Protein AF-A0A383BRP5-F1 (afdb_monomer_lite)

Secondary structure (DSSP, 8-state):
---EEEEETTEEEEEEEEEE-TTS-EEEEEEEEESS-S---------SS-TT--HHHHSHHHHHHHHHH-HHHHTTS--SSPPTTS---

Structure (mmCIF, N/CA/C/O backbone):
data_AF-A0A383BRP5-F1
#
_entry.id   AF-A0A383BRP5-F1
#
loop_
_atom_site.group_PDB
_atom_site.id
_atom_site.type_symbol
_atom_site.label_atom_id
_atom_site.label_alt_id
_atom_site.label_comp_id
_atom_site.label_asym_id
_atom_site.label_entity_id
_atom_site.label_seq_id
_atom_site.pdbx_PDB_ins_code
_atom_site.Cartn_x
_atom_site.Cartn_y
_atom_site.Cartn_z
_atom_site.occupancy
_atom_site.B_iso_or_equiv
_atom_site.auth_seq_id
_atom_site.auth_comp_id
_atom_site.auth_asym_id
_atom_site.auth_atom_id
_atom_site.pdbx_PDB_model_num
ATOM 1 N N . MET A 1 1 ? 1.141 1.768 14.205 1.00 69.81 1 MET A N 1
ATOM 2 C CA . MET A 1 1 ? 1.081 2.823 13.179 1.00 69.81 1 MET A CA 1
ATOM 3 C C . MET A 1 1 ? -0.209 3.583 13.398 1.00 69.81 1 MET A C 1
ATOM 5 O O . MET A 1 1 ? -1.208 2.951 13.736 1.00 69.81 1 MET A O 1
ATOM 9 N N . GLU A 1 2 ? -0.153 4.909 13.352 1.00 86.25 2 GLU A N 1
ATOM 10 C CA . GLU A 1 2 ? -1.354 5.737 13.461 1.00 86.25 2 GLU A CA 1
ATOM 11 C C . GLU A 1 2 ? -2.094 5.713 12.126 1.00 86.25 2 GLU A C 1
ATOM 13 O O . GLU A 1 2 ? -1.469 5.767 11.070 1.00 86.25 2 GLU A O 1
ATOM 18 N N . GLN A 1 3 ? -3.418 5.606 12.187 1.00 95.62 3 GLN A N 1
ATOM 19 C CA . GLN A 1 3 ? -4.259 5.706 11.004 1.00 95.62 3 GLN A CA 1
ATOM 20 C C . GLN A 1 3 ? -4.296 7.163 10.541 1.00 95.62 3 GLN A C 1
ATOM 22 O O . GLN A 1 3 ? -4.529 8.063 11.351 1.00 95.62 3 GLN A O 1
ATOM 27 N N . PHE A 1 4 ? -4.130 7.396 9.242 1.00 97.00 4 PHE A N 1
ATOM 28 C CA . PHE A 1 4 ? -4.328 8.715 8.647 1.00 97.00 4 PHE A CA 1
ATOM 29 C C . PHE A 1 4 ? -4.828 8.599 7.209 1.00 97.00 4 PHE A C 1
ATOM 31 O O . PHE A 1 4 ? -4.707 7.552 6.581 1.00 97.00 4 PHE A O 1
ATOM 38 N N . SER A 1 5 ? -5.378 9.694 6.690 1.00 97.69 5 SER A N 1
ATOM 39 C CA . SER A 1 5 ? -5.886 9.764 5.322 1.00 97.69 5 SER A CA 1
ATOM 40 C C . SER A 1 5 ? -5.217 10.893 4.556 1.00 97.69 5 SER A C 1
ATOM 42 O O . SER A 1 5 ? -5.018 11.981 5.102 1.00 97.69 5 SER A O 1
ATOM 44 N N . GLU A 1 6 ? -4.952 10.680 3.273 1.00 97.75 6 GLU A N 1
ATOM 45 C CA . GLU A 1 6 ? -4.475 11.722 2.363 1.00 97.75 6 GLU A CA 1
ATOM 46 C C . GLU A 1 6 ? -5.139 11.636 0.983 1.00 97.75 6 GLU A C 1
ATOM 48 O O . GLU A 1 6 ? -5.815 10.662 0.647 1.00 97.75 6 GLU A O 1
ATOM 53 N N . ILE A 1 7 ? -4.972 12.695 0.190 1.00 97.94 7 ILE A N 1
ATOM 54 C CA . ILE A 1 7 ? -5.262 12.673 -1.245 1.00 97.94 7 ILE A CA 1
ATOM 55 C C . ILE A 1 7 ? -3.922 12.726 -1.968 1.00 97.94 7 ILE A C 1
ATOM 57 O O . ILE A 1 7 ? -3.163 13.679 -1.781 1.00 97.94 7 ILE A O 1
ATOM 61 N N . LYS A 1 8 ? -3.639 11.713 -2.785 1.00 96.81 8 LYS A N 1
ATOM 62 C CA . LYS A 1 8 ? -2.374 11.557 -3.503 1.00 96.81 8 LYS A CA 1
ATOM 63 C C . LYS A 1 8 ? -2.597 10.749 -4.779 1.00 96.81 8 LYS A C 1
ATOM 65 O O . LYS A 1 8 ? -3.393 9.819 -4.774 1.00 96.81 8 LYS A O 1
ATOM 70 N N . ASP A 1 9 ? -1.905 11.119 -5.859 1.00 95.50 9 ASP A N 1
ATOM 71 C CA . ASP A 1 9 ? -2.016 10.468 -7.177 1.00 95.50 9 ASP A CA 1
ATOM 72 C C . ASP A 1 9 ? -3.483 10.300 -7.652 1.00 95.50 9 ASP A C 1
ATOM 74 O O . ASP A 1 9 ? -3.874 9.240 -8.125 1.00 95.50 9 ASP A O 1
ATOM 78 N N . ASP A 1 10 ? -4.308 11.343 -7.481 1.00 94.94 10 ASP A N 1
ATOM 79 C CA . ASP A 1 10 ? -5.750 11.363 -7.804 1.00 94.94 10 ASP A CA 1
ATOM 80 C C . ASP A 1 10 ? -6.610 10.297 -7.093 1.00 94.94 10 ASP A C 1
ATOM 82 O O . ASP A 1 10 ? -7.766 10.051 -7.453 1.00 94.94 10 ASP A O 1
ATOM 86 N N . MET A 1 11 ? -6.083 9.729 -6.009 1.00 96.44 11 MET A N 1
ATOM 87 C CA . MET A 1 11 ? -6.774 8.803 -5.122 1.00 96.44 11 MET A CA 1
ATOM 88 C C . MET A 1 11 ? -6.914 9.392 -3.727 1.00 96.44 11 MET A C 1
ATOM 90 O O . MET A 1 11 ? -6.125 10.229 -3.281 1.00 96.44 11 MET A O 1
ATOM 94 N N . ARG A 1 12 ? -7.922 8.912 -3.008 1.00 97.38 12 ARG A N 1
ATOM 95 C CA . ARG A 1 12 ? -7.962 9.013 -1.559 1.00 97.38 12 ARG A CA 1
ATOM 96 C C . ARG A 1 12 ? -7.362 7.743 -0.980 1.00 97.38 12 ARG A C 1
ATOM 98 O O . ARG A 1 12 ? -7.714 6.649 -1.417 1.00 97.38 12 ARG A O 1
ATOM 105 N N . ILE A 1 13 ? -6.450 7.909 -0.032 1.00 97.31 13 ILE A N 1
ATOM 106 C CA . ILE A 1 13 ? -5.744 6.794 0.588 1.00 97.31 13 ILE A CA 1
ATOM 107 C C . ILE A 1 13 ? -5.961 6.875 2.088 1.00 97.31 13 ILE A C 1
ATOM 109 O O . ILE A 1 13 ? -5.604 7.880 2.704 1.00 97.31 13 ILE A O 1
ATOM 113 N N . ASP A 1 14 ? -6.552 5.829 2.656 1.00 97.38 14 ASP A N 1
ATOM 114 C CA . ASP A 1 14 ? -6.637 5.653 4.102 1.00 97.38 14 ASP A CA 1
ATOM 115 C C . ASP A 1 14 ? -5.583 4.625 4.525 1.00 97.38 14 ASP A C 1
ATOM 117 O O . ASP A 1 14 ? -5.682 3.445 4.187 1.00 97.38 14 ASP A O 1
ATOM 121 N N . TRP A 1 15 ? -4.568 5.081 5.249 1.00 96.62 15 TRP A N 1
ATOM 122 C CA . TRP A 1 15 ? -3.431 4.283 5.692 1.00 96.62 15 TRP A CA 1
ATOM 123 C C . TRP A 1 15 ? -3.698 3.633 7.051 1.00 96.62 15 TRP A C 1
ATOM 125 O O . TRP A 1 15 ? -4.251 4.266 7.953 1.00 96.62 15 TRP A O 1
ATOM 135 N N . ASP A 1 16 ? -3.250 2.386 7.224 1.00 96.31 16 ASP A N 1
ATOM 136 C CA . ASP A 1 16 ? -3.290 1.645 8.497 1.00 96.31 16 ASP A CA 1
ATOM 137 C C . ASP A 1 16 ? -4.691 1.491 9.124 1.00 96.31 16 ASP A C 1
ATOM 139 O O . ASP A 1 16 ? -4.849 1.401 10.353 1.00 96.31 16 ASP A O 1
ATOM 143 N N . CYS A 1 17 ? -5.720 1.392 8.280 1.00 97.00 17 CYS A N 1
ATOM 144 C CA . CYS A 1 17 ? -7.092 1.122 8.696 1.00 97.00 17 CYS A CA 1
ATOM 145 C C . CYS A 1 17 ? -7.169 -0.193 9.491 1.00 97.00 17 CYS A C 1
ATOM 147 O O . CYS A 1 17 ? -6.722 -1.232 8.993 1.00 97.00 17 CYS A O 1
ATOM 149 N N . PRO A 1 18 ? -7.714 -0.175 10.724 1.00 96.75 18 PRO A N 1
ATOM 150 C CA . PRO A 1 18 ? -7.872 -1.382 11.522 1.00 96.75 18 PRO A CA 1
ATOM 151 C C . PRO A 1 18 ? -8.972 -2.279 10.947 1.00 96.75 18 PRO A C 1
ATOM 153 O O . PRO A 1 18 ? -10.062 -1.809 10.624 1.00 96.75 18 PRO A O 1
ATOM 156 N N . ILE A 1 19 ? -8.695 -3.578 10.884 1.00 96.00 19 ILE A N 1
ATOM 157 C CA . ILE A 1 19 ? -9.677 -4.627 10.600 1.00 96.00 19 ILE A CA 1
ATOM 158 C C . ILE A 1 19 ? -9.622 -5.604 11.773 1.00 96.00 19 ILE A C 1
ATOM 160 O O . ILE A 1 19 ? -8.651 -6.344 11.918 1.00 96.00 19 ILE A O 1
ATOM 164 N N . GLU A 1 20 ? -10.630 -5.552 12.641 1.00 97.44 20 GLU A N 1
ATOM 165 C CA . GLU A 1 20 ? -10.762 -6.469 13.773 1.00 97.44 20 GLU A CA 1
ATOM 166 C C . GLU A 1 20 ? -11.280 -7.829 13.290 1.00 97.44 20 GLU A C 1
ATOM 168 O O . GLU A 1 20 ? -12.290 -7.911 12.587 1.00 97.44 20 GLU A O 1
ATOM 173 N N . MET A 1 21 ? -10.551 -8.880 13.648 1.00 97.94 21 MET A N 1
ATOM 174 C CA . MET A 1 21 ? -10.882 -10.274 13.377 1.00 97.94 21 MET A CA 1
ATOM 175 C C . MET A 1 21 ? -11.764 -10.847 14.494 1.00 97.94 21 MET A C 1
ATOM 177 O O . MET A 1 21 ? -11.915 -10.257 15.562 1.00 97.94 21 MET A O 1
ATOM 181 N N . ASP A 1 22 ? -12.352 -12.019 14.264 1.00 98.00 22 ASP A N 1
ATOM 182 C CA . ASP A 1 22 ? -13.241 -12.691 15.220 1.00 98.00 22 ASP A CA 1
ATOM 183 C C . ASP A 1 22 ? -12.536 -13.183 16.498 1.00 98.00 22 ASP A C 1
ATOM 185 O O . ASP A 1 22 ? -13.188 -13.378 17.525 1.00 98.00 22 ASP A O 1
ATOM 189 N N . ASP A 1 23 ? -11.211 -13.332 16.460 1.00 98.00 23 ASP A N 1
ATOM 190 C CA . ASP A 1 23 ? -10.350 -13.658 17.603 1.00 98.00 23 ASP A CA 1
ATOM 191 C C . ASP A 1 23 ? -9.835 -12.424 18.376 1.00 98.00 23 ASP A C 1
ATOM 193 O O . ASP A 1 23 ? -9.104 -12.566 19.360 1.00 98.00 23 ASP A O 1
ATOM 197 N N . GLY A 1 24 ? -10.216 -11.214 17.954 1.00 97.56 24 GLY A N 1
ATOM 198 C CA . GLY A 1 24 ? -9.768 -9.946 18.534 1.00 97.56 24 GLY A CA 1
ATOM 199 C C . GLY A 1 24 ? -8.409 -9.450 18.020 1.00 97.56 24 GLY A C 1
ATOM 200 O O . GLY A 1 24 ? -7.939 -8.396 18.461 1.00 97.56 24 GLY A O 1
ATOM 201 N N . LEU A 1 25 ? -7.758 -10.159 17.088 1.00 97.69 25 LEU A N 1
ATOM 202 C CA . LEU A 1 25 ? -6.582 -9.649 16.382 1.00 97.69 25 LEU A CA 1
ATOM 203 C C . LEU A 1 25 ? -6.987 -8.471 15.485 1.00 97.69 25 LEU A C 1
ATOM 205 O O . LEU A 1 25 ? -8.006 -8.510 14.803 1.00 97.69 25 LEU A O 1
ATOM 209 N N . VAL A 1 26 ? -6.153 -7.431 15.422 1.00 96.56 26 VAL A N 1
ATOM 210 C CA . VAL A 1 26 ? -6.375 -6.286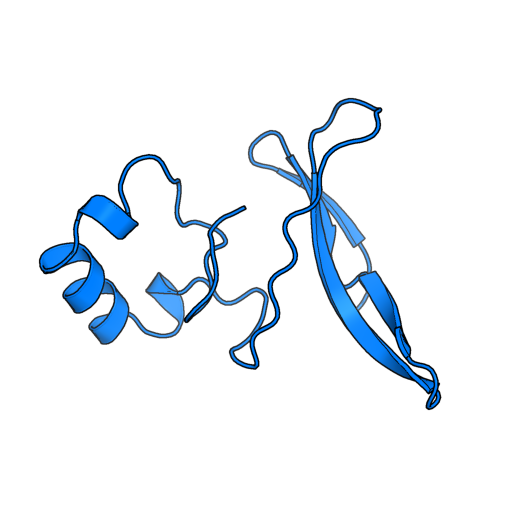 14.527 1.00 96.56 26 VAL A CA 1
ATOM 211 C C . VAL A 1 26 ? -5.365 -6.309 13.385 1.00 96.56 26 VAL A C 1
ATOM 213 O O . VAL A 1 26 ? -4.189 -5.987 13.575 1.00 96.56 26 VAL A O 1
ATOM 216 N N . LEU A 1 27 ? -5.837 -6.645 12.185 1.00 95.25 27 LEU A N 1
ATOM 217 C CA . LEU A 1 27 ? -5.087 -6.461 10.945 1.00 95.25 27 LEU A CA 1
ATOM 218 C C . LEU A 1 27 ? -5.081 -4.981 10.538 1.00 95.25 27 LEU A C 1
ATOM 220 O O . LEU A 1 27 ? -5.884 -4.174 11.012 1.00 95.25 27 LEU A O 1
ATOM 224 N N . ARG A 1 28 ? -4.149 -4.616 9.655 1.00 95.06 28 ARG A N 1
ATOM 225 C CA . ARG A 1 28 ? -3.998 -3.253 9.136 1.00 95.06 28 ARG A CA 1
ATOM 226 C C . ARG A 1 28 ? -4.007 -3.273 7.618 1.00 95.06 28 ARG A C 1
ATOM 228 O O . ARG A 1 28 ? -3.224 -4.009 7.023 1.00 95.06 28 ARG A O 1
ATOM 235 N N . ALA A 1 29 ? -4.868 -2.460 7.019 1.00 95.44 29 ALA A N 1
ATOM 236 C CA . ALA A 1 29 ? -4.990 -2.323 5.574 1.00 95.44 29 ALA A CA 1
ATOM 237 C C . ALA A 1 29 ? -4.793 -0.872 5.137 1.00 95.44 29 ALA A C 1
ATOM 239 O O . ALA A 1 29 ? -5.201 0.053 5.839 1.00 95.44 29 ALA A O 1
ATOM 240 N N . ASP A 1 30 ? -4.216 -0.704 3.953 1.00 96.12 30 ASP A N 1
ATOM 241 C CA . ASP A 1 30 ? -4.200 0.570 3.245 1.00 96.12 30 ASP A CA 1
ATOM 242 C C . ASP A 1 30 ? -5.307 0.516 2.183 1.00 96.12 30 ASP A C 1
ATOM 244 O O . ASP A 1 30 ? -5.414 -0.467 1.446 1.00 96.12 30 ASP A O 1
ATOM 248 N N . ILE A 1 31 ? -6.186 1.519 2.156 1.00 96.38 31 ILE A N 1
ATOM 249 C CA . ILE A 1 31 ? -7.377 1.542 1.298 1.00 96.38 31 ILE A CA 1
ATOM 250 C C . ILE A 1 31 ? -7.209 2.645 0.263 1.00 96.38 31 ILE A C 1
ATOM 252 O O . ILE A 1 31 ? -7.237 3.824 0.605 1.00 96.38 31 ILE A O 1
ATOM 256 N N . PHE A 1 32 ? -7.090 2.252 -1.002 1.00 96.25 32 PHE A N 1
ATOM 257 C CA . PHE A 1 32 ? -6.978 3.146 -2.151 1.00 96.25 32 PHE A CA 1
ATOM 258 C C . PHE A 1 32 ? -8.338 3.227 -2.840 1.00 96.25 32 PHE A C 1
ATOM 260 O O . PHE A 1 32 ? -8.906 2.201 -3.221 1.00 96.25 32 PHE A O 1
ATOM 267 N N . TYR A 1 33 ? -8.903 4.427 -2.958 1.00 96.62 33 TYR A N 1
ATOM 268 C CA . TYR A 1 33 ? -10.229 4.596 -3.546 1.00 96.62 33 TYR A CA 1
ATOM 269 C C . TYR A 1 33 ? -10.392 5.932 -4.280 1.00 96.62 33 TYR A C 1
ATOM 271 O O . TYR A 1 33 ? -9.688 6.904 -3.988 1.00 96.62 33 TYR A O 1
ATOM 279 N N . PRO A 1 34 ? -11.336 6.009 -5.238 1.00 96.69 34 PRO A N 1
ATOM 280 C CA . PRO A 1 34 ? -11.601 7.239 -5.972 1.00 96.69 34 PRO A CA 1
ATOM 281 C C . PRO A 1 34 ? -11.973 8.413 -5.053 1.00 96.69 34 PRO A C 1
ATOM 283 O O . PRO A 1 34 ? -12.664 8.244 -4.047 1.00 96.69 34 PRO A O 1
ATOM 286 N N . ILE A 1 35 ? -11.576 9.634 -5.431 1.00 96.56 35 ILE A N 1
ATOM 287 C CA . ILE A 1 35 ? -11.890 10.862 -4.671 1.00 96.56 35 ILE A CA 1
ATOM 288 C C . ILE A 1 35 ? -13.409 11.121 -4.604 1.00 96.56 35 ILE A C 1
ATOM 290 O O . ILE A 1 35 ? -13.911 11.726 -3.650 1.00 96.56 35 ILE A O 1
ATOM 294 N N . ASN A 1 36 ? -14.168 10.682 -5.612 1.00 94.50 36 ASN A N 1
ATOM 295 C CA . ASN A 1 36 ? -15.614 10.859 -5.652 1.00 94.50 36 ASN A CA 1
ATOM 296 C C . ASN A 1 36 ? -16.344 9.885 -4.717 1.00 94.50 36 ASN A C 1
ATOM 298 O O . ASN A 1 36 ? -15.996 8.720 -4.562 1.00 94.50 36 ASN A O 1
ATOM 302 N N . LYS A 1 37 ? -17.440 10.366 -4.126 1.00 91.25 37 LYS A N 1
ATOM 303 C CA . LYS A 1 37 ? -18.302 9.543 -3.274 1.00 91.25 37 LYS A CA 1
ATOM 304 C C . LYS A 1 37 ? -19.105 8.557 -4.125 1.00 91.25 37 LYS A C 1
ATOM 306 O O . LYS A 1 37 ? -19.670 8.941 -5.147 1.00 91.25 37 LYS A O 1
ATOM 311 N N . GLY A 1 38 ? -19.218 7.317 -3.662 1.00 93.62 38 GLY A N 1
ATOM 312 C CA . GLY A 1 38 ? -19.983 6.277 -4.342 1.00 93.62 38 GLY A CA 1
ATOM 313 C C . GLY A 1 38 ? -19.779 4.902 -3.716 1.00 93.62 38 GLY A C 1
ATOM 314 O O . GLY A 1 38 ? -19.113 4.766 -2.693 1.00 93.62 38 GLY A O 1
ATOM 315 N N . LYS A 1 39 ? -20.374 3.884 -4.341 1.00 96.06 39 LYS A N 1
ATOM 316 C CA . LYS A 1 39 ? -20.065 2.477 -4.076 1.00 96.06 39 LYS A CA 1
ATOM 317 C C . LYS A 1 39 ? -19.305 1.937 -5.277 1.00 96.06 39 LYS A C 1
ATOM 319 O O . LYS A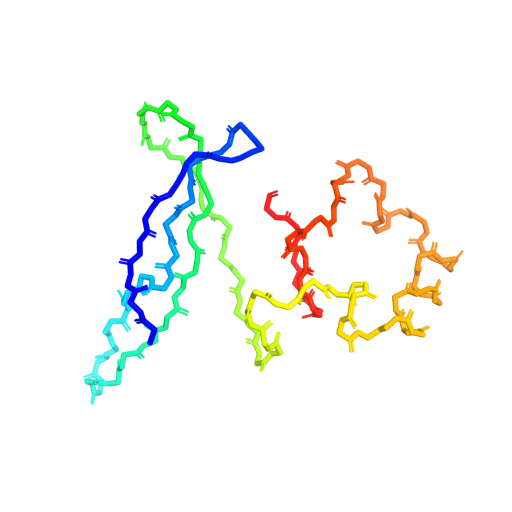 1 39 ? -19.775 2.091 -6.402 1.00 96.06 39 LYS A O 1
ATOM 324 N N . PHE A 1 40 ? -18.173 1.301 -5.022 1.00 95.31 40 PHE A N 1
ATOM 325 C CA . PHE A 1 40 ? -17.291 0.768 -6.052 1.00 95.31 40 PHE A CA 1
ATOM 326 C C . PHE A 1 40 ? -17.033 -0.718 -5.789 1.00 95.31 40 PHE A C 1
ATOM 328 O O . PHE A 1 40 ? -17.087 -1.142 -4.630 1.00 95.31 40 PHE A O 1
ATOM 335 N N . PRO A 1 41 ? -16.788 -1.525 -6.835 1.00 96.69 41 PRO A N 1
ATOM 336 C CA . PRO A 1 41 ? -16.241 -2.860 -6.641 1.00 96.69 41 PRO A CA 1
ATOM 337 C C . PRO A 1 41 ? -14.880 -2.762 -5.943 1.00 96.69 41 PRO A C 1
ATOM 339 O O . PRO A 1 41 ? -14.135 -1.808 -6.160 1.00 96.69 41 PRO A O 1
ATOM 342 N N . VAL A 1 42 ? -14.571 -3.750 -5.107 1.00 95.75 42 VAL A N 1
ATOM 343 C CA . VAL A 1 42 ? -13.331 -3.788 -4.327 1.00 95.75 42 VAL A CA 1
ATOM 344 C C . VAL A 1 42 ? -12.473 -4.945 -4.818 1.00 95.75 42 VAL A C 1
ATOM 346 O O . VAL A 1 42 ? -12.956 -6.072 -4.934 1.00 95.75 42 VAL A O 1
ATOM 349 N N . ILE A 1 43 ? -11.200 -4.659 -5.072 1.00 94.94 43 ILE A N 1
ATOM 350 C CA . ILE A 1 43 ? -10.151 -5.670 -5.193 1.00 94.94 43 ILE A CA 1
ATOM 351 C C . ILE A 1 43 ? -9.468 -5.747 -3.830 1.00 94.94 43 ILE A C 1
ATOM 353 O O . ILE A 1 43 ? -9.050 -4.727 -3.290 1.00 94.94 43 I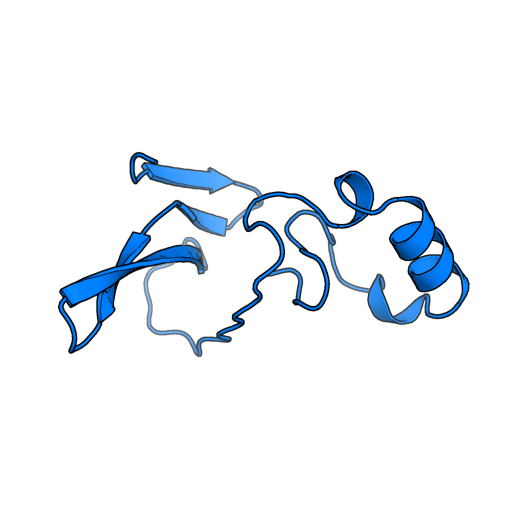LE A O 1
ATOM 357 N N . ILE A 1 44 ? -9.388 -6.948 -3.260 1.00 93.81 44 ILE A N 1
ATOM 358 C CA . ILE A 1 44 ? -8.708 -7.187 -1.985 1.00 93.81 44 ILE A CA 1
ATOM 359 C C . ILE A 1 44 ? -7.491 -8.056 -2.266 1.00 93.81 44 ILE A C 1
ATOM 361 O O . ILE A 1 44 ? -7.619 -9.146 -2.823 1.00 93.81 44 ILE A O 1
ATOM 365 N N . THR A 1 45 ? -6.323 -7.591 -1.839 1.00 91.12 45 THR A N 1
ATOM 366 C CA . THR A 1 45 ? -5.089 -8.376 -1.826 1.00 91.12 45 THR A CA 1
ATOM 367 C C . THR A 1 45 ? -4.545 -8.457 -0.412 1.00 91.12 45 THR A C 1
ATOM 369 O O . THR A 1 45 ? -4.608 -7.490 0.344 1.00 91.12 45 THR A O 1
ATOM 372 N N . TYR A 1 46 ? -3.985 -9.608 -0.063 1.00 91.31 46 TYR A N 1
ATOM 373 C CA . TYR A 1 46 ? -3.355 -9.850 1.226 1.00 91.31 46 TYR A CA 1
ATOM 374 C C . TYR A 1 46 ? -2.023 -10.546 0.984 1.00 91.31 46 TYR A C 1
ATOM 376 O O . TYR A 1 46 ? -1.977 -11.582 0.324 1.00 91.31 46 TYR A O 1
ATOM 384 N N . GLY A 1 47 ? -0.952 -9.961 1.509 1.00 88.50 47 GLY A N 1
ATOM 385 C CA . GLY A 1 47 ? 0.395 -10.487 1.369 1.00 88.50 47 GLY A CA 1
ATOM 386 C C . GLY A 1 47 ? 1.181 -10.311 2.666 1.00 88.50 47 GLY A C 1
ATOM 387 O O . GLY A 1 47 ? 0.989 -9.316 3.369 1.00 88.50 47 GLY A O 1
ATOM 388 N N . PRO A 1 48 ? 2.084 -11.247 2.998 1.00 91.31 48 PRO A N 1
ATOM 389 C CA . PRO A 1 48 ? 2.935 -11.136 4.180 1.00 91.31 48 PRO A CA 1
ATOM 390 C C . PRO A 1 48 ? 4.117 -10.169 3.976 1.00 91.31 48 PRO A C 1
ATOM 392 O O . PRO A 1 48 ? 4.872 -9.904 4.911 1.00 91.31 48 PRO A O 1
ATOM 395 N N . TYR A 1 49 ? 4.307 -9.651 2.759 1.00 90.50 49 TYR A N 1
ATOM 396 C CA . TYR A 1 49 ? 5.489 -8.891 2.362 1.00 90.50 49 TYR A CA 1
ATOM 397 C C . TYR A 1 49 ? 5.260 -7.382 2.465 1.00 90.50 49 TYR A C 1
ATOM 399 O O . TYR A 1 49 ? 4.896 -6.733 1.490 1.00 90.50 49 TYR A O 1
ATOM 407 N N . ALA A 1 50 ? 5.496 -6.854 3.670 1.00 86.12 50 ALA A N 1
ATOM 408 C CA . ALA A 1 50 ? 5.667 -5.434 3.993 1.00 86.12 50 ALA A CA 1
ATOM 409 C C . ALA A 1 50 ? 4.780 -4.458 3.192 1.00 86.12 50 ALA A C 1
ATOM 411 O O . ALA A 1 50 ? 5.239 -3.838 2.230 1.00 86.12 50 ALA A O 1
ATOM 412 N N . LYS A 1 51 ? 3.532 -4.251 3.645 1.00 87.44 51 LYS A N 1
ATOM 413 C CA . LYS A 1 51 ? 2.700 -3.144 3.142 1.00 87.44 51 LYS A CA 1
ATOM 414 C C . LYS A 1 51 ? 3.472 -1.820 3.226 1.00 87.44 51 LYS A C 1
ATOM 416 O O . LYS A 1 51 ? 4.222 -1.598 4.179 1.00 87.44 51 LYS A O 1
ATOM 421 N N . GLY A 1 52 ? 3.292 -0.946 2.240 1.00 88.69 52 GLY A N 1
ATOM 422 C CA . GLY A 1 52 ? 3.986 0.346 2.187 1.00 88.69 52 GLY A CA 1
ATOM 423 C C . GLY A 1 52 ? 5.470 0.281 1.797 1.00 88.69 52 GLY A C 1
ATOM 424 O O . GLY A 1 52 ? 6.134 1.314 1.814 1.00 88.69 52 GLY A O 1
ATOM 425 N N . LEU A 1 53 ? 5.997 -0.891 1.419 1.00 93.19 53 LEU A N 1
ATOM 426 C CA . LEU A 1 53 ? 7.319 -1.031 0.805 1.00 93.19 53 LEU A CA 1
ATOM 427 C C . LEU A 1 53 ? 7.177 -1.305 -0.702 1.00 93.19 53 LEU A C 1
ATOM 429 O O . LEU A 1 53 ? 6.919 -2.456 -1.071 1.00 93.19 53 LEU A O 1
ATOM 433 N N . PRO A 1 54 ? 7.345 -0.294 -1.577 1.00 93.38 54 PRO A N 1
ATOM 434 C CA . PRO A 1 54 ? 7.262 -0.491 -3.020 1.00 93.38 54 PRO A CA 1
ATOM 435 C C . PRO A 1 54 ? 8.204 -1.600 -3.485 1.00 93.38 54 PRO A C 1
ATOM 437 O O . PRO A 1 54 ? 9.359 -1.670 -3.050 1.00 93.38 54 PRO A O 1
ATOM 440 N N . PHE A 1 55 ? 7.725 -2.464 -4.376 1.00 95.25 55 PHE A N 1
ATOM 441 C CA . PHE A 1 55 ? 8.436 -3.658 -4.826 1.00 95.25 55 PHE A CA 1
ATOM 442 C C . PHE A 1 55 ? 9.825 -3.293 -5.389 1.00 95.25 55 PHE A C 1
ATOM 444 O O . PHE A 1 55 ? 10.834 -3.890 -5.003 1.00 95.25 55 PHE A O 1
ATOM 451 N N . GLN A 1 56 ? 9.919 -2.225 -6.182 1.00 94.75 56 GLN A N 1
ATOM 452 C CA . GLN A 1 56 ? 11.188 -1.755 -6.760 1.00 94.75 56 GLN A CA 1
ATOM 453 C C . GLN A 1 56 ? 12.229 -1.379 -5.704 1.00 94.75 56 GLN A C 1
ATOM 455 O O . GLN A 1 56 ? 13.425 -1.450 -5.967 1.00 94.75 56 GLN A O 1
ATOM 460 N N . GLN A 1 57 ? 11.780 -0.960 -4.520 1.00 95.25 57 GLN A N 1
ATOM 461 C CA . GLN A 1 57 ? 12.652 -0.550 -3.424 1.00 95.25 57 GLN A CA 1
ATOM 462 C C . GLN A 1 57 ? 12.994 -1.725 -2.508 1.00 95.25 57 GLN A C 1
ATOM 464 O O . GLN A 1 57 ? 14.146 -1.876 -2.109 1.00 95.25 57 GLN A O 1
ATOM 469 N N . GLY A 1 58 ? 12.010 -2.567 -2.181 1.00 94.56 58 GLY A N 1
ATOM 470 C CA . GLY A 1 58 ? 12.204 -3.702 -1.278 1.00 94.56 58 GLY A CA 1
ATOM 471 C C . GLY A 1 58 ? 12.997 -4.853 -1.894 1.00 94.56 58 GLY A C 1
ATOM 472 O O . GLY A 1 58 ? 13.781 -5.499 -1.201 1.00 94.56 58 GLY A O 1
ATOM 473 N N . TYR A 1 59 ? 12.811 -5.104 -3.194 1.00 95.19 59 TYR A N 1
ATOM 474 C CA . TYR A 1 59 ? 13.366 -6.274 -3.883 1.00 95.19 59 TYR A CA 1
ATOM 475 C C . TYR A 1 59 ? 13.862 -5.925 -5.303 1.00 95.19 59 TYR A C 1
ATOM 477 O O . TYR A 1 59 ? 13.398 -6.521 -6.280 1.00 95.19 59 TYR A O 1
ATOM 485 N N . PRO A 1 60 ? 14.819 -4.988 -5.449 1.00 96.25 60 PRO A N 1
ATOM 486 C CA . PRO A 1 60 ? 15.198 -4.405 -6.740 1.00 96.25 60 PRO A CA 1
ATOM 487 C C . PRO A 1 60 ? 15.656 -5.439 -7.776 1.00 96.25 60 PRO A C 1
ATOM 489 O O . PRO A 1 60 ? 15.200 -5.405 -8.911 1.00 96.25 60 PRO A O 1
ATOM 492 N N . SER A 1 61 ? 16.478 -6.420 -7.395 1.00 97.56 61 SER A N 1
ATOM 493 C CA . SER A 1 61 ? 16.982 -7.431 -8.341 1.00 97.56 61 SER A CA 1
ATOM 494 C C . SER A 1 61 ? 15.877 -8.318 -8.917 1.00 97.56 61 SER A C 1
ATOM 496 O O . SER A 1 61 ? 15.924 -8.735 -10.076 1.00 97.56 61 SER A O 1
ATOM 498 N N . ALA A 1 62 ? 14.872 -8.626 -8.103 1.00 96.12 62 ALA A N 1
ATOM 499 C CA . ALA A 1 62 ? 13.747 -9.435 -8.519 1.00 96.12 62 ALA A CA 1
ATOM 500 C C . ALA A 1 62 ? 12.708 -8.603 -9.284 1.00 96.12 62 ALA A C 1
ATOM 502 O O . ALA A 1 62 ? 12.145 -9.108 -10.254 1.00 96.12 62 ALA A O 1
ATOM 503 N N . TRP A 1 63 ? 12.533 -7.327 -8.924 1.00 96.56 63 TRP A N 1
ATOM 504 C CA . TRP A 1 63 ? 11.790 -6.357 -9.726 1.00 96.56 63 TRP A CA 1
ATOM 505 C C . TRP A 1 63 ? 12.383 -6.216 -11.130 1.00 96.56 63 TRP A C 1
ATOM 507 O O . TRP A 1 63 ? 11.677 -6.427 -12.109 1.00 96.56 63 TRP A O 1
ATOM 517 N N . GLU A 1 64 ? 13.679 -5.912 -11.237 1.00 97.06 64 GLU A N 1
ATOM 518 C CA . GLU A 1 64 ? 14.373 -5.698 -12.512 1.00 97.06 64 GLU A CA 1
ATOM 519 C C . GLU A 1 64 ? 14.239 -6.919 -13.421 1.00 97.06 64 GLU A C 1
ATOM 521 O O . GLU A 1 64 ? 13.839 -6.803 -14.578 1.00 97.06 64 GLU A O 1
ATOM 526 N N . ARG A 1 65 ? 14.485 -8.114 -12.874 1.00 97.38 65 ARG A N 1
ATOM 527 C CA . ARG A 1 65 ? 14.350 -9.370 -13.617 1.00 97.38 65 ARG A CA 1
ATOM 528 C C . ARG A 1 65 ? 12.913 -9.638 -14.065 1.00 97.38 65 ARG A C 1
ATOM 530 O O . ARG A 1 65 ? 12.720 -10.209 -15.137 1.00 97.38 65 ARG A O 1
ATOM 537 N N . MET A 1 66 ? 11.925 -9.297 -13.239 1.00 96.12 66 MET A N 1
ATOM 538 C CA . MET A 1 66 ? 10.512 -9.437 -13.584 1.00 96.12 66 MET A CA 1
ATOM 539 C C . MET A 1 66 ? 10.145 -8.456 -14.700 1.00 96.12 66 MET A C 1
ATOM 541 O O . MET A 1 66 ? 9.662 -8.901 -15.735 1.00 96.12 66 MET A O 1
ATOM 545 N N . ALA A 1 67 ? 10.464 -7.171 -14.545 1.00 95.88 67 ALA A N 1
ATOM 546 C CA . ALA A 1 67 ? 10.148 -6.130 -15.519 1.00 95.88 67 ALA A CA 1
ATOM 547 C C . ALA A 1 67 ? 10.828 -6.372 -16.880 1.00 95.88 67 ALA A C 1
ATOM 549 O O . ALA A 1 67 ? 10.225 -6.131 -17.922 1.00 95.88 67 ALA A O 1
ATOM 550 N N . GLU A 1 68 ? 12.060 -6.895 -16.888 1.00 97.38 68 GLU A N 1
ATOM 551 C CA . GLU A 1 68 ? 12.773 -7.258 -18.120 1.00 97.38 68 GLU A CA 1
ATOM 552 C C . GLU A 1 68 ? 12.120 -8.450 -18.839 1.00 97.38 68 GLU A C 1
ATOM 554 O O . GLU A 1 68 ? 11.976 -8.442 -20.062 1.00 97.38 68 GLU A O 1
ATOM 559 N N . LYS A 1 69 ? 11.735 -9.496 -18.097 1.00 98.00 69 LYS A N 1
ATOM 560 C CA . LYS A 1 69 ? 11.231 -10.752 -18.684 1.00 98.00 69 LYS A CA 1
ATOM 561 C C . LYS A 1 69 ? 9.729 -10.758 -18.945 1.00 98.00 69 LYS A C 1
ATOM 563 O O . LYS A 1 69 ? 9.273 -11.522 -19.793 1.00 98.00 69 LYS A O 1
ATOM 568 N N . HIS A 1 70 ? 8.989 -9.931 -18.218 1.00 95.62 70 HIS A N 1
ATOM 569 C CA . HIS A 1 70 ? 7.535 -9.822 -18.237 1.00 95.62 70 HIS A CA 1
ATOM 570 C C . HIS A 1 70 ? 7.135 -8.339 -18.282 1.00 95.62 70 HIS A C 1
ATOM 572 O O . HIS A 1 70 ? 6.603 -7.800 -17.309 1.00 95.62 70 HIS A O 1
ATOM 578 N N . PRO A 1 71 ? 7.419 -7.639 -19.399 1.00 94.75 71 PRO A N 1
ATOM 579 C CA . PRO A 1 71 ? 7.138 -6.208 -19.517 1.00 94.75 71 PRO A CA 1
ATOM 580 C C . PRO A 1 71 ? 5.640 -5.886 -19.400 1.00 94.75 71 PRO A C 1
ATOM 582 O O . PRO A 1 71 ? 5.278 -4.774 -19.015 1.00 94.75 71 PRO A O 1
ATOM 585 N N . ASP A 1 72 ? 4.775 -6.864 -19.677 1.00 94.50 72 ASP A N 1
ATOM 586 C CA . ASP A 1 72 ? 3.326 -6.798 -19.499 1.00 94.50 72 ASP A CA 1
ATOM 587 C C . ASP A 1 72 ? 2.904 -6.532 -18.050 1.00 94.50 72 ASP A C 1
ATOM 589 O O . ASP A 1 72 ? 1.911 -5.843 -17.842 1.00 94.50 72 ASP A O 1
ATOM 593 N N . VAL A 1 73 ? 3.675 -6.986 -17.056 1.00 91.81 73 VAL A N 1
ATOM 594 C CA . VAL A 1 73 ? 3.361 -6.754 -15.634 1.00 91.81 73 VAL A CA 1
ATOM 595 C C . VAL A 1 73 ? 3.421 -5.270 -15.284 1.00 91.81 73 VAL A C 1
ATOM 597 O O . VAL A 1 73 ? 2.601 -4.781 -14.517 1.00 91.81 73 VAL A O 1
ATOM 600 N N . THR A 1 74 ? 4.381 -4.547 -15.861 1.00 93.75 74 THR A N 1
ATOM 601 C CA . THR A 1 74 ? 4.562 -3.113 -15.588 1.00 93.75 74 THR A CA 1
ATOM 602 C C . THR A 1 74 ? 3.725 -2.220 -16.501 1.00 93.75 74 THR A C 1
ATOM 604 O O . THR A 1 74 ? 3.582 -1.023 -16.244 1.00 93.75 74 THR A O 1
ATOM 607 N N . ALA A 1 75 ? 3.179 -2.782 -17.580 1.00 95.38 75 ALA A N 1
ATOM 608 C CA . ALA A 1 75 ? 2.457 -2.038 -18.595 1.00 95.38 75 ALA A CA 1
ATOM 609 C C . ALA A 1 75 ? 1.093 -1.552 -18.082 1.00 95.38 75 ALA A C 1
ATOM 611 O O . ALA A 1 75 ? 0.324 -2.298 -17.485 1.00 95.38 75 ALA A O 1
ATOM 612 N N . GLY A 1 76 ? 0.762 -0.289 -18.366 1.00 94.31 76 GLY A N 1
ATOM 613 C CA . GLY A 1 76 ? -0.547 0.284 -18.028 1.00 94.31 76 GLY A CA 1
ATOM 614 C C . GLY A 1 76 ? -0.763 0.576 -16.540 1.00 94.31 76 GLY A C 1
ATOM 615 O O . GLY A 1 76 ? -1.877 0.922 -16.158 1.00 94.31 76 GLY A O 1
ATOM 616 N N . SER A 1 77 ? 0.283 0.474 -15.719 1.00 94.06 77 SER A N 1
ATOM 617 C CA . SER A 1 77 ? 0.252 0.739 -14.283 1.00 94.06 77 SER A CA 1
ATOM 618 C C . SER A 1 77 ? 1.382 1.691 -13.882 1.00 94.06 77 SER A C 1
ATOM 620 O O . SER A 1 77 ? 2.410 1.789 -14.556 1.00 94.06 77 SER A O 1
ATOM 622 N N . SER A 1 78 ? 1.193 2.419 -12.781 1.00 94.44 78 SER A N 1
ATOM 623 C CA . SER A 1 78 ? 2.243 3.261 -12.208 1.00 94.44 78 SER A CA 1
ATOM 624 C C . S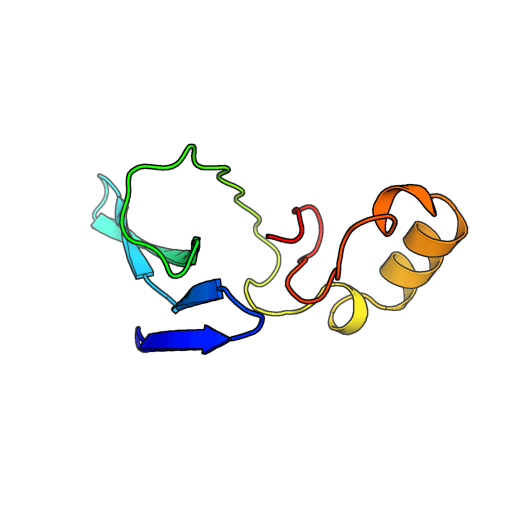ER A 1 78 ? 3.303 2.431 -11.480 1.00 94.44 78 SER A C 1
ATOM 626 O O . SER A 1 78 ? 4.470 2.820 -11.433 1.00 94.44 78 SER A O 1
ATOM 628 N N . ASN A 1 79 ? 2.886 1.282 -10.940 1.00 94.75 79 ASN A N 1
ATOM 629 C CA . ASN A 1 79 ? 3.627 0.393 -10.054 1.00 94.75 79 ASN A CA 1
ATOM 630 C C . ASN A 1 79 ? 4.165 1.085 -8.785 1.00 94.75 79 ASN A C 1
ATOM 632 O O . ASN A 1 79 ? 5.075 0.566 -8.142 1.00 94.75 79 ASN A O 1
ATOM 636 N N . LYS A 1 80 ? 3.653 2.270 -8.425 1.00 94.25 80 LYS A N 1
ATOM 637 C CA . LYS A 1 80 ? 4.163 3.083 -7.305 1.00 94.25 80 LYS A CA 1
ATOM 638 C C . LYS A 1 80 ? 3.852 2.475 -5.940 1.00 94.25 80 LYS A C 1
ATOM 640 O O . LYS A 1 80 ? 4.620 2.675 -4.998 1.00 94.25 80 LYS A O 1
ATOM 645 N N . TYR A 1 81 ? 2.719 1.794 -5.832 1.00 94.06 81 TYR A N 1
ATOM 646 C CA . TYR A 1 81 ? 2.174 1.240 -4.595 1.00 94.06 81 TYR A CA 1
ATOM 647 C C . TYR A 1 81 ? 2.218 -0.290 -4.579 1.00 94.06 81 TYR A C 1
ATOM 649 O O . TYR A 1 81 ? 1.947 -0.897 -3.549 1.00 94.06 81 TYR A O 1
ATOM 657 N N . GLN A 1 82 ? 2.612 -0.910 -5.690 1.00 93.81 82 GLN A N 1
ATOM 658 C CA . GLN A 1 82 ? 2.803 -2.346 -5.799 1.00 93.81 82 GLN A CA 1
ATOM 659 C C . GLN A 1 82 ? 3.799 -2.878 -4.757 1.00 93.81 82 GLN A C 1
ATOM 661 O O . GLN A 1 82 ? 4.963 -2.472 -4.730 1.00 93.81 82 GLN A O 1
ATOM 666 N N . ASN A 1 83 ? 3.372 -3.844 -3.944 1.00 93.94 83 ASN A N 1
ATOM 667 C CA . ASN A 1 83 ? 4.259 -4.648 -3.097 1.00 93.94 83 ASN A CA 1
ATOM 66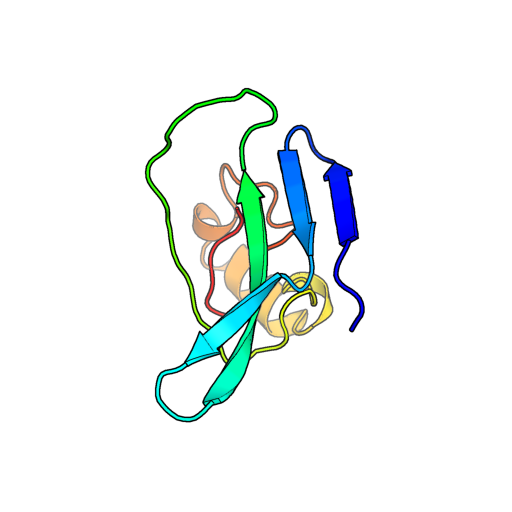8 C C . ASN A 1 83 ? 4.573 -6.000 -3.767 1.00 93.94 83 ASN A C 1
ATOM 670 O O . ASN A 1 83 ? 4.000 -6.362 -4.795 1.00 93.94 83 ASN A O 1
ATOM 674 N N . TRP A 1 84 ? 5.498 -6.763 -3.181 1.00 93.69 84 TRP A N 1
ATOM 675 C CA . TRP A 1 84 ? 5.824 -8.108 -3.664 1.00 93.69 84 TRP A CA 1
ATOM 676 C C . TRP A 1 84 ? 4.568 -8.999 -3.697 1.00 93.69 84 TRP A C 1
ATOM 678 O O . TRP A 1 84 ? 3.836 -9.063 -2.710 1.00 93.69 84 TRP A O 1
ATOM 688 N N . GLU A 1 85 ? 4.341 -9.691 -4.820 1.00 90.94 85 GLU A N 1
ATOM 689 C CA . GLU A 1 85 ? 3.206 -10.608 -5.066 1.00 90.94 85 GLU A CA 1
ATOM 690 C C . GLU A 1 85 ? 1.792 -9.996 -5.068 1.00 90.94 85 GLU A C 1
ATOM 692 O O . GLU A 1 85 ? 0.811 -10.731 -5.183 1.00 90.94 85 GLU A O 1
ATOM 697 N N . VAL A 1 86 ? 1.652 -8.668 -5.012 1.00 91.19 86 VAL A N 1
ATOM 698 C CA . VAL A 1 86 ? 0.342 -7.993 -5.070 1.00 91.19 86 VAL A CA 1
ATOM 699 C C . VAL A 1 86 ? 0.272 -6.982 -6.217 1.00 91.19 86 VAL A C 1
ATOM 701 O O . VAL A 1 86 ? 1.254 -6.737 -6.920 1.00 91.19 86 VAL A O 1
ATOM 704 N N . VAL A 1 87 ? -0.926 -6.446 -6.454 1.00 90.69 87 VAL A N 1
ATOM 705 C CA . VAL A 1 87 ? -1.210 -5.512 -7.553 1.00 90.69 87 VAL A CA 1
ATOM 706 C C . VAL A 1 87 ? -0.903 -4.066 -7.159 1.00 90.69 87 VAL A C 1
ATOM 708 O O . VAL A 1 87 ? -0.892 -3.734 -5.975 1.00 90.69 87 VAL A O 1
ATOM 711 N N . ASP A 1 88 ? -0.671 -3.213 -8.156 1.00 94.06 88 ASP A N 1
ATOM 712 C CA . ASP A 1 88 ? -0.715 -1.758 -7.978 1.00 94.06 88 ASP A CA 1
ATOM 713 C C . ASP A 1 88 ? -2.194 -1.303 -7.974 1.00 94.06 88 ASP A C 1
ATOM 715 O O . ASP A 1 88 ? -2.916 -1.686 -8.903 1.00 94.06 88 ASP A O 1
ATOM 719 N N . PRO A 1 89 ? -2.663 -0.566 -6.951 1.00 92.25 89 PRO A N 1
ATOM 720 C CA . PRO A 1 89 ? -3.995 0.045 -6.899 1.00 92.25 89 PRO A CA 1
ATOM 721 C C . PRO A 1 89 ? -4.223 1.158 -7.933 1.00 92.25 89 PRO A C 1
ATOM 723 O O . PRO A 1 89 ? -3.248 1.850 -8.310 1.00 92.25 89 PRO A O 1
#

Radius of gyration: 14.65 Å; chains: 1; bounding box: 37×26×38 Å

Organism: NCBI:txid408172

Sequence (89 aa):
MEQFSEIKDDMRIDWDCPIEMDDGLVLRADIFYPINKGKFPVIITYGPYAKGLPFQQGYPSAWERMAEKHPDVTAGSSNKYQNWEVVDP

InterPro domains:
  IPR029058 Alpha/Beta hydrolase f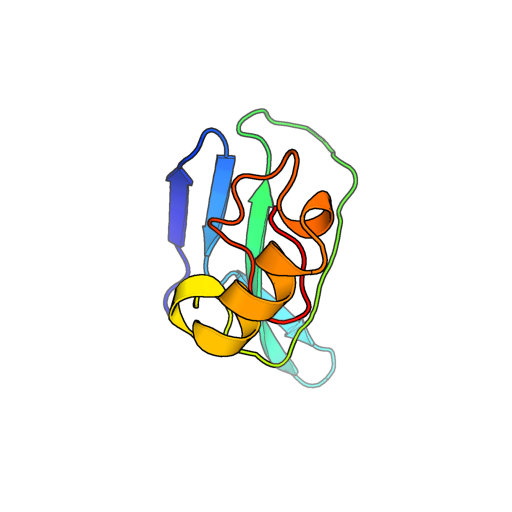old [G3DSA:3.40.50.1820] (1-89)
  IPR029058 Alpha/Beta hydrolase fold [SSF53474] (6-63)

pLDDT: mean 94.57, std 3.74, range [69.81, 98.0]

Foldseek 3Di:
DDWDWDQDPQWIKIFQDWDQDPVRDTDGDIDTHHPDDDDDDDDDDDDPFDQPQQCCRPPVVVVVVCCVVPVVLVPPAPSRRDTPPDHGD